Protein AF-A0A8C0BME1-F1 (afdb_monomer_lite)

pLDDT: mean 74.74, std 12.1, range [54.06, 94.75]

Radius of gyration: 16.07 Å; chains: 1; bounding box: 24×20×49 Å

Foldseek 3Di:
DVVVVVCVVQPCVVPHDPPDHVVNVPDDPPDDDDDPVVVVVVVVVVVVVVVVVVVVVD

Sequence (58 aa):
MARSLNEWLWQHEFWLPPGITWQDMQESEDVHYPQPRDLLLSIPFALILVVIRCAFER

Structure (mmCIF, N/CA/C/O backbone):
data_AF-A0A8C0BME1-F1
#
_entry.id   AF-A0A8C0BME1-F1
#
loop_
_atom_site.group_PDB
_atom_site.id
_atom_site.type_symbol
_atom_site.label_atom_id
_atom_site.label_alt_id
_atom_site.label_comp_id
_atom_site.label_asym_id
_atom_site.label_entity_id
_atom_site.label_seq_id
_atom_site.pdbx_PDB_ins_code
_atom_site.Cartn_x
_atom_site.Cartn_y
_atom_site.Cartn_z
_atom_site.occupancy
_atom_site.B_iso_or_equiv
_atom_site.auth_seq_id
_atom_site.auth_comp_id
_atom_site.auth_asym_id
_atom_site.auth_atom_id
_atom_site.pdbx_PDB_model_num
ATOM 1 N N . MET A 1 1 ? -12.407 13.047 -3.183 1.00 59.72 1 MET A N 1
ATOM 2 C CA . MET A 1 1 ? -12.828 11.660 -3.482 1.00 59.72 1 MET A CA 1
ATOM 3 C C . MET A 1 1 ? -11.826 10.616 -2.994 1.00 59.72 1 MET A C 1
ATOM 5 O O . MET A 1 1 ? -12.216 9.816 -2.162 1.00 59.72 1 MET A O 1
ATOM 9 N N . ALA A 1 2 ? -10.551 10.645 -3.408 1.00 65.00 2 ALA A N 1
ATOM 10 C CA . ALA A 1 2 ? -9.568 9.619 -3.015 1.00 65.00 2 ALA A CA 1
ATOM 11 C C . ALA A 1 2 ? -9.372 9.443 -1.491 1.00 65.00 2 ALA A C 1
ATOM 13 O O . ALA A 1 2 ? -9.252 8.318 -1.025 1.00 65.00 2 ALA A O 1
ATOM 14 N N . ARG A 1 3 ? -9.412 10.528 -0.698 1.00 66.12 3 ARG A N 1
ATOM 15 C CA . ARG A 1 3 ? -9.315 10.441 0.774 1.00 66.12 3 ARG A CA 1
ATOM 16 C C . ARG A 1 3 ? -10.456 9.637 1.402 1.00 66.12 3 ARG A C 1
ATOM 18 O O . ARG A 1 3 ? -10.199 8.823 2.268 1.00 66.12 3 ARG A O 1
ATOM 25 N N . SER A 1 4 ? -11.689 9.818 0.931 1.00 75.19 4 SER A N 1
ATOM 26 C CA . SER A 1 4 ? -12.856 9.101 1.460 1.00 75.19 4 SER A CA 1
ATOM 27 C C . SER A 1 4 ? -12.798 7.603 1.160 1.00 75.19 4 SER A C 1
ATOM 29 O O . SER A 1 4 ? -13.176 6.801 2.001 1.00 75.19 4 SER A O 1
ATOM 31 N N . LEU A 1 5 ? -12.287 7.228 -0.019 1.00 76.81 5 LEU A N 1
ATOM 32 C CA . LEU A 1 5 ? -12.042 5.825 -0.361 1.00 76.81 5 LEU A CA 1
ATOM 33 C C . LEU A 1 5 ? -10.923 5.229 0.489 1.00 76.81 5 LEU A C 1
ATOM 35 O O . LEU A 1 5 ? -11.044 4.090 0.905 1.00 76.81 5 LEU A O 1
ATOM 39 N N . ASN A 1 6 ? -9.864 5.994 0.762 1.00 72.56 6 ASN A N 1
ATOM 40 C CA . ASN A 1 6 ? -8.768 5.540 1.609 1.00 72.56 6 ASN A CA 1
ATOM 41 C C . ASN A 1 6 ? -9.228 5.293 3.053 1.00 72.56 6 ASN A C 1
ATOM 43 O O . ASN A 1 6 ? -8.920 4.248 3.603 1.00 72.56 6 ASN A O 1
ATOM 47 N N . GLU A 1 7 ? -10.007 6.209 3.636 1.00 74.88 7 GLU A N 1
ATOM 48 C CA . GLU A 1 7 ? -10.590 6.045 4.980 1.00 74.88 7 GLU A CA 1
ATOM 49 C C . GLU A 1 7 ? -11.550 4.849 5.053 1.00 74.88 7 GLU A C 1
ATOM 51 O O . GLU A 1 7 ? -11.521 4.086 6.012 1.00 74.88 7 GLU A O 1
ATOM 56 N N . TRP A 1 8 ? -12.379 4.660 4.020 1.00 78.00 8 TRP A N 1
ATOM 57 C CA . TRP A 1 8 ? -13.291 3.519 3.942 1.00 78.00 8 TRP A CA 1
ATOM 58 C C . TRP A 1 8 ? -12.543 2.192 3.766 1.00 78.00 8 TRP A C 1
ATOM 60 O O . TRP A 1 8 ? -12.844 1.218 4.448 1.00 78.00 8 TRP A O 1
ATOM 70 N N . LEU A 1 9 ? -11.527 2.164 2.898 1.00 78.31 9 LEU A N 1
ATOM 71 C CA . LEU A 1 9 ? -10.671 0.998 2.696 1.00 78.31 9 LEU A CA 1
ATOM 72 C C . LEU A 1 9 ? -9.947 0.635 3.996 1.00 78.31 9 LEU A C 1
ATOM 74 O O . LEU A 1 9 ? -9.854 -0.544 4.312 1.00 78.31 9 LEU A O 1
ATOM 78 N N . TRP A 1 10 ? -9.445 1.622 4.747 1.00 74.19 10 TRP A N 1
ATOM 79 C CA . TRP A 1 10 ? -8.721 1.440 6.014 1.00 74.19 10 TRP A CA 1
ATOM 80 C C . TRP A 1 10 ? -9.630 1.371 7.243 1.00 74.19 10 TRP A C 1
ATOM 82 O O . TRP A 1 10 ? -9.166 1.558 8.368 1.00 74.19 10 TRP A O 1
ATOM 92 N N . GLN A 1 11 ? -10.915 1.056 7.093 1.00 75.69 11 GLN A N 1
ATOM 93 C CA . GLN A 1 11 ? -11.745 0.801 8.265 1.00 75.69 11 GLN A CA 1
ATOM 94 C C . GLN A 1 11 ? -11.196 -0.374 9.087 1.00 75.69 11 GLN A C 1
ATOM 96 O O . GLN A 1 11 ? -10.949 -1.461 8.569 1.00 75.69 11 GLN A O 1
ATOM 101 N N . HIS A 1 12 ? -11.067 -0.160 10.396 1.00 72.50 12 HIS A N 1
ATOM 102 C CA . HIS A 1 12 ? -10.579 -1.148 11.359 1.00 72.50 12 HIS A CA 1
ATOM 103 C C . HIS A 1 12 ? -11.321 -2.484 11.284 1.00 72.50 12 HIS A C 1
ATOM 105 O O . HIS A 1 12 ? -10.685 -3.519 11.361 1.00 72.50 12 HIS A O 1
ATOM 111 N N . GLU A 1 13 ? -12.637 -2.478 11.059 1.00 72.50 13 GLU A N 1
ATOM 112 C CA . GLU A 1 13 ? -13.451 -3.702 10.998 1.00 72.50 13 GLU A CA 1
ATOM 113 C C . GLU A 1 13 ? -13.068 -4.661 9.860 1.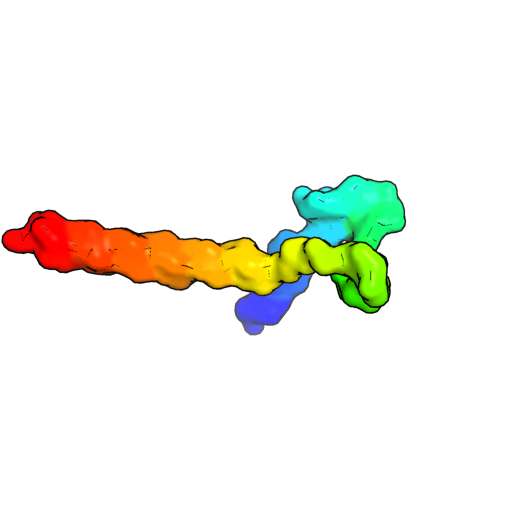00 72.50 13 GLU A C 1
ATOM 115 O O . GLU A 1 13 ? -13.317 -5.859 9.970 1.00 72.50 13 GLU A O 1
ATOM 120 N N . PHE A 1 14 ? -12.472 -4.166 8.769 1.00 73.62 14 PHE A N 1
ATOM 121 C CA . PHE A 1 14 ? -12.059 -5.020 7.649 1.00 73.62 14 PHE A CA 1
ATOM 122 C C . PHE A 1 14 ? -10.690 -5.668 7.863 1.00 73.62 14 PHE A C 1
ATOM 124 O O . PHE A 1 14 ? -10.421 -6.723 7.291 1.00 73.62 14 PHE A O 1
ATOM 131 N N . TRP A 1 15 ? -9.822 -5.037 8.654 1.00 75.38 15 TRP A N 1
ATOM 132 C CA . TRP A 1 15 ? -8.410 -5.418 8.771 1.00 75.38 15 TRP A CA 1
ATOM 133 C C . TRP A 1 15 ? -8.024 -5.903 10.165 1.00 75.38 15 TRP A C 1
ATOM 135 O O . TRP A 1 15 ? -7.104 -6.707 10.296 1.00 75.38 15 TRP A O 1
ATOM 145 N N . LEU A 1 16 ? -8.707 -5.419 11.200 1.00 74.62 16 LEU A N 1
ATOM 146 C CA . LEU A 1 16 ? -8.414 -5.696 12.597 1.00 74.62 16 LEU A CA 1
ATOM 147 C C . LEU A 1 16 ? -9.584 -6.398 13.288 1.00 74.62 16 LEU A C 1
ATOM 149 O O . LEU A 1 16 ? -10.751 -6.160 12.969 1.00 74.62 16 LEU A O 1
ATOM 153 N N . PRO A 1 17 ? -9.281 -7.249 14.280 1.00 77.31 17 PRO A N 1
ATOM 154 C CA . PRO A 1 17 ? -10.304 -7.806 15.145 1.00 77.31 17 PRO A CA 1
ATOM 155 C C . PRO A 1 17 ? -11.016 -6.702 15.953 1.00 77.31 17 PRO A C 1
ATOM 157 O O . PRO A 1 17 ? -10.427 -5.655 16.249 1.00 77.31 17 PRO A O 1
ATOM 160 N N . PRO A 1 18 ? -12.280 -6.936 16.353 1.00 70.25 18 PRO A N 1
ATOM 161 C CA . PRO A 1 18 ? -13.049 -5.984 17.148 1.00 70.25 18 PRO A CA 1
ATOM 162 C C . PRO A 1 18 ? -12.334 -5.683 18.472 1.00 70.25 18 PRO A C 1
ATOM 164 O O . PRO A 1 18 ? -11.987 -6.595 19.219 1.00 70.25 18 PRO A O 1
ATOM 167 N N . GLY A 1 19 ? -12.131 -4.394 18.758 1.00 70.56 19 GLY A N 1
ATOM 168 C CA . GLY A 1 19 ? -11.442 -3.914 19.963 1.00 70.56 19 GLY A CA 1
ATOM 169 C C . GLY A 1 19 ? -10.049 -3.326 19.724 1.00 70.56 19 GLY A C 1
ATOM 170 O O . GLY A 1 19 ? -9.492 -2.755 20.655 1.00 70.56 19 GLY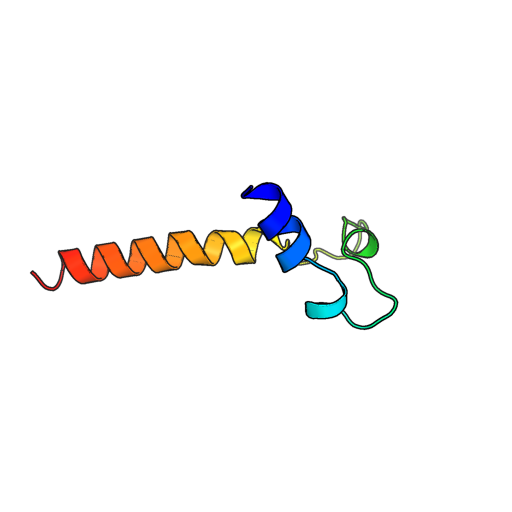 A O 1
ATOM 171 N N . ILE A 1 20 ? -9.512 -3.404 18.500 1.00 67.69 20 ILE A N 1
ATOM 172 C CA . ILE A 1 20 ? -8.215 -2.811 18.137 1.00 67.69 20 ILE A CA 1
ATOM 173 C C . ILE A 1 20 ? -8.423 -1.771 17.034 1.00 67.69 20 ILE A C 1
ATOM 175 O O . ILE A 1 20 ? -9.136 -2.015 16.060 1.00 67.69 20 ILE A O 1
ATOM 179 N N . THR A 1 21 ? -7.807 -0.597 17.184 1.00 72.25 21 THR A N 1
ATOM 180 C CA . THR A 1 21 ? -7.827 0.461 16.163 1.00 72.25 21 THR A CA 1
ATOM 181 C C . THR A 1 21 ? -6.419 0.741 15.631 1.00 72.25 21 THR A C 1
ATOM 183 O O . THR A 1 21 ? -5.421 0.477 16.288 1.00 72.25 21 THR A O 1
ATOM 186 N N . TRP A 1 22 ? -6.316 1.332 14.443 1.00 71.00 22 TRP A N 1
ATOM 187 C CA . TRP A 1 22 ? -5.079 1.788 13.814 1.00 71.00 22 TRP A CA 1
ATOM 188 C C . TRP A 1 22 ? -4.445 2.927 14.621 1.00 71.00 22 TRP A C 1
ATOM 190 O O . TRP A 1 22 ? -3.269 3.223 14.447 1.00 71.00 22 TRP A O 1
ATOM 200 N N . GLN A 1 23 ? -5.218 3.582 15.495 1.00 68.00 23 GLN A N 1
ATOM 201 C CA . GLN A 1 23 ? -4.703 4.542 16.470 1.00 68.00 23 GLN A CA 1
ATOM 202 C C . GLN A 1 23 ? -3.939 3.860 17.608 1.00 68.00 23 GLN A C 1
ATOM 204 O O . GLN A 1 23 ? -2.991 4.446 18.108 1.00 68.00 23 GLN A O 1
ATOM 209 N N . ASP A 1 24 ? -4.295 2.626 17.966 1.00 65.69 24 ASP A N 1
ATOM 210 C CA . ASP A 1 24 ? -3.555 1.818 18.946 1.00 65.69 24 ASP A CA 1
ATOM 211 C C . ASP A 1 24 ? -2.218 1.317 18.365 1.00 65.69 24 ASP A C 1
ATOM 213 O O . ASP A 1 24 ? -1.202 1.254 19.047 1.00 65.69 24 ASP A O 1
ATOM 217 N N . MET A 1 25 ? -2.188 1.068 17.051 1.00 62.69 25 MET A N 1
ATOM 218 C CA . MET A 1 25 ? -0.971 0.730 16.300 1.00 62.69 25 MET A CA 1
ATOM 219 C C . MET A 1 25 ? -0.084 1.939 15.943 1.00 62.69 25 MET A C 1
ATOM 221 O O . MET A 1 25 ? 0.954 1.758 15.301 1.00 62.69 25 MET A O 1
ATOM 225 N N . GLN A 1 26 ? -0.459 3.167 16.325 1.00 59.94 26 GLN A N 1
ATOM 226 C CA . GLN A 1 26 ? 0.396 4.345 16.153 1.00 59.94 26 GLN A CA 1
ATOM 227 C C . GLN A 1 26 ? 1.436 4.390 17.274 1.00 59.94 26 GLN A C 1
ATOM 229 O O . GLN A 1 26 ? 1.258 5.053 18.286 1.00 59.94 26 GLN A O 1
ATOM 234 N N . GLU A 1 27 ? 2.525 3.659 17.043 1.00 54.12 27 GLU A N 1
ATOM 235 C CA . GLU A 1 27 ? 3.837 3.864 17.663 1.00 54.12 27 GLU A CA 1
ATOM 236 C C . GLU A 1 27 ? 3.827 3.888 19.200 1.00 54.12 27 GLU A C 1
ATOM 238 O O . GLU A 1 27 ? 3.969 4.922 19.846 1.00 54.12 27 GLU A O 1
ATOM 243 N N . SER A 1 28 ? 3.705 2.700 19.794 1.00 54.06 28 SER A N 1
ATOM 244 C CA . SER A 1 28 ? 4.247 2.463 21.134 1.00 54.06 28 SER A CA 1
ATOM 245 C C . SER A 1 28 ? 5.730 2.114 20.996 1.00 54.06 28 SER A C 1
ATOM 247 O O . SER A 1 28 ? 6.077 1.269 20.173 1.00 54.06 28 SER A O 1
ATOM 249 N N . GLU A 1 29 ? 6.583 2.749 21.807 1.00 54.28 29 GLU A N 1
ATOM 250 C CA . GLU A 1 29 ? 8.063 2.727 21.762 1.00 54.28 29 GLU A CA 1
ATOM 251 C C . GLU A 1 29 ? 8.732 1.329 21.762 1.00 54.28 29 GLU A C 1
ATOM 253 O O . GLU A 1 29 ? 9.945 1.234 21.600 1.00 54.28 29 GLU A O 1
ATOM 258 N N . ASP A 1 30 ? 7.968 0.243 21.907 1.00 57.19 30 ASP A N 1
ATOM 259 C CA . ASP A 1 30 ? 8.459 -1.135 22.035 1.00 57.19 30 ASP A CA 1
ATOM 260 C C . ASP A 1 30 ? 8.156 -2.024 20.805 1.00 57.19 30 ASP A C 1
ATOM 262 O O . ASP A 1 30 ? 8.800 -3.056 20.614 1.00 57.19 30 ASP A O 1
ATOM 266 N N . VAL A 1 31 ? 7.212 -1.641 19.925 1.00 57.91 31 VAL A N 1
ATOM 267 C CA . VAL A 1 31 ? 6.765 -2.505 18.811 1.00 57.91 31 VAL A CA 1
ATOM 268 C C . VAL A 1 31 ? 6.620 -1.731 17.503 1.00 57.91 31 VAL A C 1
ATOM 270 O O . VAL A 1 31 ? 5.719 -0.914 17.316 1.00 57.91 31 VAL A O 1
ATOM 273 N N . HIS A 1 32 ? 7.488 -2.058 16.546 1.00 58.72 32 HIS A N 1
ATOM 274 C CA . HIS A 1 32 ? 7.438 -1.536 15.185 1.00 58.72 32 HIS A CA 1
ATOM 275 C C . HIS A 1 32 ? 6.329 -2.250 14.395 1.00 58.72 32 HIS A C 1
ATOM 277 O O . HIS A 1 32 ? 6.541 -3.317 13.813 1.00 58.72 32 HIS A O 1
ATOM 283 N N . TYR A 1 33 ? 5.123 -1.683 14.391 1.00 62.38 33 TYR A N 1
ATOM 284 C CA . TYR A 1 33 ? 4.031 -2.214 13.579 1.00 62.38 33 TYR A CA 1
ATOM 285 C C . TYR A 1 33 ? 4.228 -1.859 12.096 1.00 62.38 33 TYR A C 1
ATOM 287 O O . TYR A 1 33 ? 4.611 -0.728 11.780 1.00 62.38 33 TYR A O 1
ATOM 295 N N . PRO A 1 34 ? 3.974 -2.802 11.166 1.00 62.91 34 PRO A N 1
ATOM 296 C CA . PRO A 1 34 ? 4.037 -2.518 9.739 1.00 62.91 34 PRO A CA 1
ATOM 297 C C . PRO A 1 34 ? 3.005 -1.445 9.405 1.00 62.91 34 PRO A C 1
ATOM 299 O O . PRO A 1 34 ? 1.815 -1.591 9.701 1.00 62.91 34 PRO A O 1
ATOM 302 N N . GLN A 1 35 ? 3.464 -0.341 8.816 1.00 67.75 35 GLN A N 1
ATOM 303 C CA . GLN A 1 35 ? 2.576 0.773 8.553 1.00 67.75 35 GLN A CA 1
ATOM 304 C C . GLN A 1 35 ? 1.592 0.387 7.448 1.00 67.75 35 GLN A C 1
ATOM 306 O O . GLN A 1 35 ? 1.980 -0.197 6.435 1.00 67.75 35 GLN A O 1
ATOM 311 N N . PRO A 1 36 ? 0.324 0.810 7.551 1.00 68.00 36 PRO A N 1
ATOM 312 C CA . PRO A 1 36 ? -0.636 0.606 6.473 1.00 68.00 36 PRO A CA 1
ATOM 313 C C . PRO A 1 36 ? -0.148 1.210 5.140 1.00 68.00 36 PRO A C 1
ATOM 315 O O . PRO A 1 36 ? -0.496 0.758 4.053 1.00 68.00 36 PRO A O 1
ATOM 318 N N . ARG A 1 37 ? 0.724 2.222 5.213 1.00 68.50 37 ARG A N 1
ATOM 319 C CA . ARG A 1 37 ? 1.390 2.837 4.062 1.00 68.50 37 ARG A CA 1
ATOM 320 C C . ARG A 1 37 ? 2.171 1.831 3.207 1.00 68.50 37 ARG A C 1
ATOM 322 O O . ARG A 1 37 ? 2.161 1.991 1.988 1.00 68.50 37 ARG A O 1
ATOM 329 N N . ASP A 1 38 ? 2.786 0.805 3.789 1.00 73.56 38 ASP A N 1
ATOM 330 C CA . ASP A 1 38 ? 3.517 -0.224 3.036 1.00 73.56 38 ASP A CA 1
ATOM 331 C C . ASP A 1 38 ? 2.602 -1.005 2.085 1.00 73.56 38 ASP A C 1
ATOM 333 O O . ASP A 1 38 ? 2.987 -1.325 0.958 1.00 73.56 38 ASP A O 1
ATOM 337 N N . LEU A 1 39 ? 1.344 -1.221 2.475 1.00 78.88 39 LEU A N 1
ATOM 338 C CA . LEU A 1 39 ? 0.355 -1.869 1.615 1.00 78.88 39 LEU A CA 1
ATOM 339 C C .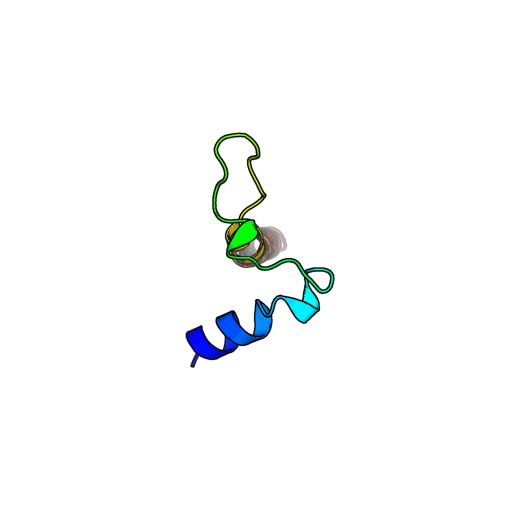 LEU A 1 39 ? 0.039 -1.015 0.380 1.00 78.88 39 LEU A C 1
ATOM 341 O O . LEU A 1 39 ? -0.040 -1.523 -0.739 1.00 78.88 39 LEU A O 1
ATOM 345 N N . LEU A 1 40 ? -0.075 0.304 0.569 1.00 80.69 40 LEU A N 1
ATOM 346 C CA . LEU A 1 40 ? -0.263 1.250 -0.533 1.00 80.69 40 LEU A CA 1
ATOM 347 C C . LEU A 1 40 ? 0.978 1.353 -1.421 1.00 80.69 40 LEU A C 1
ATOM 349 O O . LEU A 1 40 ? 0.822 1.560 -2.621 1.00 80.69 40 LEU A O 1
ATOM 353 N N . LEU A 1 41 ? 2.186 1.193 -0.868 1.00 81.88 41 LEU A N 1
ATOM 354 C CA . LEU A 1 41 ? 3.439 1.153 -1.632 1.00 81.88 41 LEU A CA 1
ATOM 355 C C . LEU A 1 41 ? 3.571 -0.113 -2.490 1.00 81.88 41 LEU A C 1
ATOM 357 O O . LEU A 1 41 ? 4.255 -0.076 -3.513 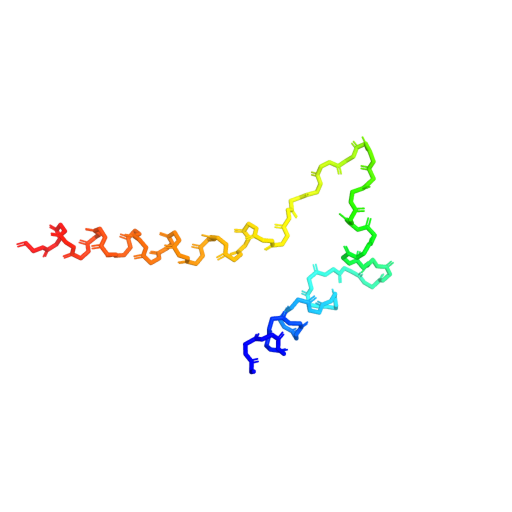1.00 81.88 41 LEU A O 1
ATOM 361 N N . SER A 1 42 ? 2.872 -1.198 -2.147 1.00 86.25 42 SER A N 1
ATOM 362 C CA . SER A 1 42 ? 2.837 -2.417 -2.964 1.00 86.25 42 SER A CA 1
ATOM 363 C C . SER A 1 42 ? 2.192 -2.190 -4.341 1.00 86.25 42 SER A C 1
ATOM 365 O O . SER A 1 42 ? 2.673 -2.719 -5.340 1.00 86.25 42 SER A O 1
ATOM 367 N N . ILE A 1 43 ? 1.160 -1.340 -4.437 1.00 87.88 43 ILE A N 1
ATOM 368 C CA . ILE A 1 43 ? 0.458 -1.034 -5.699 1.00 87.88 43 ILE A CA 1
ATOM 369 C C . ILE A 1 43 ? 1.375 -0.388 -6.757 1.00 87.88 43 ILE A C 1
ATOM 371 O O . ILE A 1 43 ? 1.457 -0.925 -7.865 1.00 87.88 43 ILE A O 1
ATOM 375 N N . PRO A 1 44 ? 2.080 0.733 -6.489 1.00 88.88 44 PRO A N 1
ATOM 376 C CA . PRO A 1 44 ? 3.012 1.296 -7.455 1.00 88.88 44 PRO A CA 1
ATOM 377 C C . PRO A 1 44 ? 4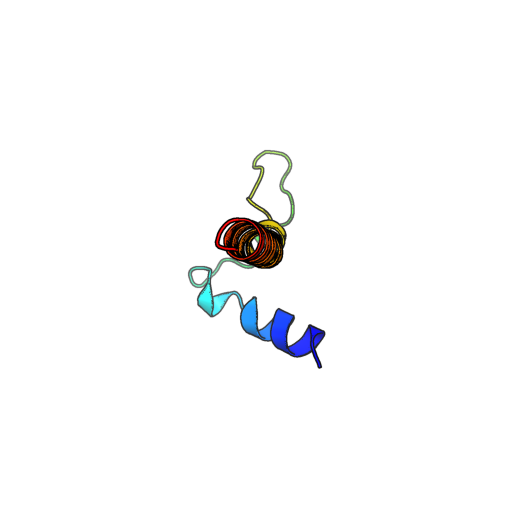.160 0.329 -7.744 1.00 88.88 44 PRO A C 1
ATOM 379 O O . PRO A 1 44 ? 4.602 0.271 -8.885 1.00 88.88 44 PRO A O 1
ATOM 382 N N . PHE A 1 45 ? 4.594 -0.483 -6.774 1.00 90.00 45 PHE A N 1
ATOM 383 C CA . PHE A 1 45 ? 5.590 -1.530 -7.018 1.00 90.00 45 PHE A CA 1
ATOM 384 C C . PHE A 1 45 ? 5.104 -2.571 -8.030 1.00 90.00 45 PHE A C 1
ATOM 386 O O . PHE A 1 45 ? 5.815 -2.883 -8.984 1.00 90.00 45 PHE A O 1
ATOM 393 N N . ALA A 1 46 ? 3.878 -3.069 -7.868 1.00 92.69 46 ALA A N 1
ATOM 394 C CA . ALA A 1 46 ? 3.260 -3.997 -8.806 1.00 92.69 46 ALA A CA 1
ATOM 395 C C . ALA A 1 46 ? 3.142 -3.375 -10.206 1.00 92.69 46 ALA A C 1
ATOM 397 O O . ALA A 1 46 ? 3.496 -4.016 -11.193 1.00 92.69 46 ALA A O 1
ATOM 398 N N . LEU A 1 47 ? 2.727 -2.106 -10.299 1.00 94.19 47 LEU A N 1
ATOM 399 C CA . LEU A 1 47 ? 2.672 -1.382 -11.571 1.00 94.19 47 LEU A CA 1
ATOM 400 C C . LEU A 1 47 ? 4.057 -1.225 -12.210 1.00 94.19 47 LEU A C 1
ATOM 402 O O . LEU A 1 47 ? 4.189 -1.448 -13.410 1.00 94.19 47 LEU A O 1
ATOM 406 N N . ILE A 1 48 ? 5.091 -0.894 -11.432 1.00 94.75 48 ILE A N 1
ATOM 407 C CA . ILE A 1 48 ? 6.475 -0.805 -11.918 1.00 94.75 48 ILE A CA 1
ATOM 408 C C . ILE A 1 48 ? 6.925 -2.156 -12.481 1.00 94.75 48 ILE A C 1
ATOM 410 O O . ILE A 1 48 ? 7.443 -2.205 -13.594 1.00 94.75 48 ILE A O 1
ATOM 414 N N . LEU A 1 49 ? 6.685 -3.255 -11.761 1.00 93.69 49 LEU A N 1
ATOM 415 C CA . LEU A 1 49 ? 7.029 -4.600 -12.231 1.00 93.69 49 LEU A CA 1
ATOM 416 C C . LEU A 1 49 ? 6.282 -4.967 -13.521 1.00 93.69 49 LEU A C 1
ATOM 418 O O . LEU A 1 49 ? 6.884 -5.545 -14.423 1.00 93.69 49 LEU A O 1
ATOM 422 N N . VAL A 1 50 ? 5.005 -4.594 -13.643 1.00 93.94 50 VAL A N 1
ATOM 423 C CA . VAL A 1 50 ? 4.216 -4.787 -14.872 1.00 93.94 50 VAL A CA 1
ATOM 424 C C . VAL A 1 50 ? 4.777 -3.961 -16.029 1.00 93.94 50 VAL A C 1
ATOM 426 O O . VAL A 1 50 ? 4.905 -4.479 -17.134 1.00 93.94 50 VAL A O 1
ATOM 429 N N . VAL A 1 51 ? 5.155 -2.702 -15.795 1.00 94.44 51 VAL A N 1
ATOM 430 C CA . VAL A 1 51 ? 5.765 -1.843 -16.822 1.00 94.44 51 VAL A CA 1
ATOM 431 C C . VAL A 1 51 ? 7.102 -2.411 -17.285 1.00 94.44 51 VAL A C 1
ATOM 433 O O . VAL A 1 51 ? 7.333 -2.497 -18.489 1.00 94.44 51 VAL A O 1
ATOM 436 N N . ILE A 1 52 ? 7.958 -2.840 -16.352 1.00 94.75 52 ILE A N 1
ATOM 437 C CA . ILE A 1 52 ? 9.226 -3.507 -16.672 1.00 94.75 52 ILE A CA 1
ATOM 438 C C . ILE A 1 52 ? 8.945 -4.754 -17.507 1.00 94.75 52 ILE A C 1
ATOM 440 O O . ILE A 1 52 ? 9.524 -4.916 -18.576 1.00 94.75 52 ILE A O 1
ATOM 444 N N . ARG A 1 53 ? 8.012 -5.603 -17.072 1.00 93.00 53 ARG A N 1
ATOM 445 C CA . ARG A 1 53 ? 7.625 -6.800 -17.818 1.00 93.00 53 ARG A CA 1
ATOM 446 C C . ARG A 1 53 ? 7.181 -6.467 -19.248 1.00 93.00 53 ARG A C 1
ATOM 448 O O . ARG A 1 53 ? 7.726 -7.040 -20.183 1.00 93.00 53 ARG A O 1
ATOM 455 N N . CYS A 1 54 ? 6.281 -5.501 -19.428 1.00 91.00 54 CYS A N 1
ATOM 456 C CA . CYS A 1 54 ? 5.828 -5.060 -20.751 1.00 91.00 54 CYS A CA 1
ATOM 457 C C . CYS A 1 54 ? 6.952 -4.468 -21.612 1.00 91.00 54 CYS A C 1
ATOM 459 O O . CYS A 1 54 ? 6.910 -4.593 -22.833 1.00 91.00 54 CYS A O 1
ATOM 461 N N . ALA A 1 55 ? 7.939 -3.807 -21.004 1.00 92.06 55 ALA A N 1
ATOM 462 C CA . ALA A 1 55 ? 9.085 -3.256 -21.721 1.00 92.06 55 ALA A CA 1
ATOM 463 C C . ALA A 1 55 ? 10.050 -4.345 -22.219 1.00 92.06 55 ALA A C 1
ATOM 465 O O . ALA A 1 55 ? 10.670 -4.154 -23.259 1.00 92.06 55 ALA A O 1
ATOM 466 N N . PHE A 1 56 ? 10.169 -5.461 -21.492 1.00 87.94 56 PHE A N 1
ATOM 467 C CA . PHE A 1 56 ? 11.008 -6.607 -21.864 1.00 87.94 56 PHE A CA 1
ATOM 468 C C . PHE A 1 56 ? 10.286 -7.646 -22.740 1.00 87.94 56 PHE A C 1
ATOM 470 O O . PHE A 1 56 ? 10.947 -8.380 -23.464 1.00 87.94 56 PHE A O 1
ATOM 477 N N . GLU A 1 57 ? 8.952 -7.728 -22.695 1.00 72.38 57 GLU A N 1
ATOM 478 C CA . GLU A 1 57 ? 8.141 -8.568 -23.600 1.00 72.38 57 GLU A CA 1
ATOM 479 C C . GLU A 1 57 ? 7.947 -7.934 -25.006 1.00 72.38 57 GLU A C 1
ATOM 481 O O . GLU A 1 57 ? 7.115 -8.410 -25.781 1.00 72.38 57 GLU A O 1
ATOM 486 N N . ARG A 1 58 ? 8.727 -6.899 -25.363 1.00 55.59 58 ARG A N 1
ATOM 487 C CA . ARG A 1 58 ? 8.823 -6.299 -26.707 1.00 55.59 58 ARG A CA 1
ATOM 488 C C . ARG A 1 58 ? 10.214 -6.486 -27.303 1.00 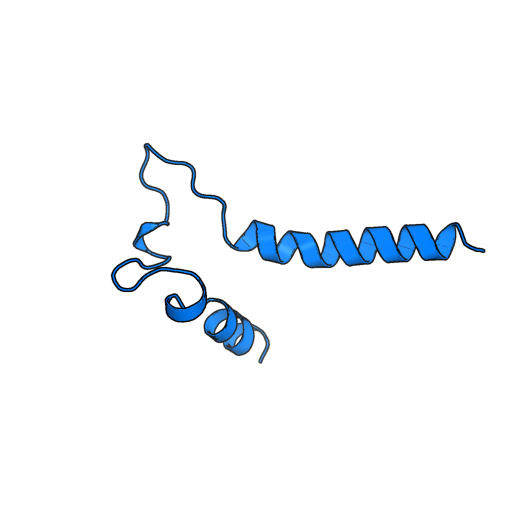55.59 58 ARG A C 1
ATOM 490 O O . ARG A 1 58 ? 10.270 -6.702 -28.535 1.00 55.59 58 ARG A O 1
#

Organism: NCBI:txid224669

Secondary structure (DSSP, 8-state):
-HHHHHHHHT-HHHHS-TT--TTTTS--TT--PPPHHHHHHHHHHHHHHHHHHHHH--